Protein AF-A0A9E2MJM4-F1 (afdb_monomer_lite)

Structure (mmCIF, N/CA/C/O backbone):
data_AF-A0A9E2MJM4-F1
#
_entry.id   AF-A0A9E2MJM4-F1
#
loop_
_atom_site.group_PDB
_atom_site.id
_atom_site.type_symbol
_atom_site.label_atom_id
_atom_site.label_alt_id
_atom_site.label_comp_id
_atom_site.label_asym_id
_atom_site.label_entity_id
_atom_site.label_seq_id
_atom_site.pdbx_PDB_ins_code
_atom_site.Cartn_x
_atom_site.Cartn_y
_atom_site.Cartn_z
_atom_site.occupancy
_atom_site.B_iso_or_equiv
_atom_site.auth_seq_id
_atom_site.auth_comp_id
_atom_site.auth_asym_id
_atom_site.auth_atom_id
_atom_site.pdbx_PDB_model_num
ATOM 1 N N . MET A 1 1 ? 6.706 -11.933 2.028 1.00 65.62 1 MET A N 1
ATOM 2 C CA . MET A 1 1 ? 6.201 -11.401 3.316 1.00 65.62 1 MET A CA 1
ATOM 3 C C . MET A 1 1 ? 5.939 -9.914 3.105 1.00 65.62 1 MET A C 1
ATOM 5 O O . MET A 1 1 ? 6.806 -9.287 2.514 1.00 65.62 1 MET A O 1
ATOM 9 N N . TYR A 1 2 ? 4.785 -9.372 3.523 1.00 83.88 2 TYR A N 1
ATOM 10 C CA . TYR A 1 2 ? 4.395 -7.963 3.305 1.00 83.88 2 TYR A CA 1
ATOM 11 C C . TYR A 1 2 ? 4.211 -7.230 4.646 1.00 83.88 2 TYR A C 1
ATOM 13 O O . TYR A 1 2 ? 3.088 -7.148 5.145 1.00 83.88 2 TYR A O 1
ATOM 21 N N . PRO A 1 3 ? 5.294 -6.719 5.264 1.00 88.12 3 PRO A N 1
ATOM 22 C CA . PRO A 1 3 ? 5.245 -6.140 6.609 1.00 88.12 3 PRO A CA 1
ATOM 23 C C . PRO A 1 3 ? 4.236 -4.995 6.757 1.00 88.12 3 PRO A C 1
ATOM 25 O O . PRO A 1 3 ? 3.537 -4.921 7.761 1.00 88.12 3 PRO A O 1
ATOM 28 N N . ALA A 1 4 ? 4.103 -4.142 5.740 1.00 91.12 4 ALA A N 1
ATOM 29 C CA . ALA A 1 4 ? 3.187 -3.005 5.778 1.00 91.12 4 ALA A CA 1
ATOM 30 C C . ALA A 1 4 ? 1.702 -3.420 5.849 1.00 91.12 4 ALA A C 1
ATOM 32 O O . ALA A 1 4 ? 0.928 -2.769 6.546 1.00 91.12 4 ALA A O 1
ATOM 33 N N . LEU A 1 5 ? 1.304 -4.544 5.232 1.00 91.06 5 LEU A N 1
ATOM 34 C CA . LEU A 1 5 ? -0.060 -5.070 5.389 1.00 91.06 5 LEU A CA 1
ATOM 35 C C . LEU A 1 5 ? -0.326 -5.569 6.813 1.00 91.06 5 LEU A C 1
ATOM 37 O O . LEU A 1 5 ? -1.430 -5.405 7.323 1.00 91.06 5 LEU A O 1
ATOM 41 N N . ALA A 1 6 ? 0.675 -6.168 7.464 1.00 93.25 6 ALA A N 1
ATOM 42 C CA . ALA A 1 6 ? 0.533 -6.621 8.845 1.00 93.25 6 ALA A CA 1
ATOM 43 C C . ALA A 1 6 ? 0.353 -5.434 9.805 1.00 93.25 6 ALA A C 1
ATOM 45 O O . ALA A 1 6 ? -0.498 -5.480 10.689 1.00 93.25 6 ALA A O 1
ATOM 46 N N . VAL A 1 7 ? 1.103 -4.349 9.585 1.00 94.62 7 VAL A N 1
ATOM 47 C CA . VAL A 1 7 ? 0.929 -3.095 10.335 1.00 94.62 7 VAL A CA 1
ATOM 48 C C . VAL A 1 7 ? -0.463 -2.511 10.095 1.00 94.62 7 VAL A C 1
ATOM 50 O O . VAL A 1 7 ? -1.145 -2.168 11.056 1.00 94.62 7 VAL A O 1
ATOM 53 N N . LEU A 1 8 ? -0.919 -2.456 8.840 1.00 94.19 8 LEU A N 1
ATOM 54 C CA . LEU A 1 8 ? -2.256 -1.963 8.505 1.00 94.19 8 LEU A CA 1
ATOM 55 C C . LEU A 1 8 ? -3.366 -2.762 9.203 1.00 94.19 8 LEU A C 1
ATOM 57 O O . LEU A 1 8 ? -4.314 -2.177 9.722 1.00 94.19 8 LEU A O 1
ATOM 61 N N . ALA A 1 9 ? -3.240 -4.090 9.249 1.00 93.00 9 ALA A N 1
ATOM 62 C CA . ALA A 1 9 ? -4.200 -4.943 9.942 1.00 93.00 9 ALA A CA 1
ATOM 63 C C . ALA A 1 9 ? -4.297 -4.595 11.436 1.00 93.00 9 ALA A C 1
ATOM 65 O O . ALA A 1 9 ? -5.403 -4.481 11.963 1.00 93.00 9 ALA A O 1
ATOM 66 N N . GLN A 1 10 ? -3.157 -4.367 12.097 1.00 96.50 10 GLN A N 1
ATOM 67 C CA . GLN A 1 10 ? -3.133 -3.974 13.506 1.00 96.50 10 GLN A CA 1
ATOM 68 C C . GLN A 1 10 ? -3.723 -2.574 13.723 1.00 96.50 10 GLN A C 1
ATOM 70 O O . GLN A 1 10 ? -4.546 -2.389 14.615 1.00 96.50 10 GLN A O 1
ATOM 75 N N . VAL A 1 11 ? -3.365 -1.605 12.876 1.00 95.75 11 VAL A N 1
ATOM 76 C CA . VAL A 1 11 ? -3.882 -0.229 12.954 1.00 95.75 11 VAL A CA 1
ATOM 77 C C . VAL A 1 11 ? -5.405 -0.201 12.809 1.00 95.75 11 VAL A C 1
ATOM 79 O O . VAL A 1 11 ? -6.079 0.470 13.585 1.00 95.75 11 VAL A O 1
ATOM 82 N N . ASN A 1 12 ? -5.966 -0.976 11.878 1.00 94.19 12 ASN A N 1
ATOM 83 C CA . ASN A 1 12 ? -7.418 -1.075 11.707 1.00 94.19 12 ASN A CA 1
ATOM 84 C C . ASN A 1 12 ? -8.118 -1.734 12.906 1.00 94.19 12 ASN A C 1
ATOM 86 O O . ASN A 1 12 ? -9.267 -1.400 13.196 1.00 94.19 12 ASN A O 1
ATOM 90 N N . ALA A 1 13 ? -7.448 -2.666 13.592 1.00 95.88 13 ALA A N 1
ATOM 91 C CA . ALA A 1 13 ? -7.980 -3.306 14.792 1.00 95.88 13 ALA A CA 1
ATOM 92 C C . ALA A 1 13 ? -7.996 -2.351 15.998 1.00 95.88 13 ALA A C 1
ATOM 94 O O . ALA A 1 13 ? -8.963 -2.343 16.759 1.00 95.88 13 ALA A O 1
ATOM 95 N N . GLU A 1 14 ? -6.950 -1.538 16.164 1.00 97.88 14 GLU A N 1
ATOM 96 C CA . GLU A 1 14 ? -6.831 -0.567 17.263 1.00 97.88 14 GLU A CA 1
ATOM 97 C C . GLU A 1 14 ? -7.652 0.709 17.024 1.00 97.88 14 GLU A C 1
ATOM 99 O O . GLU A 1 14 ? -8.153 1.317 17.974 1.00 97.88 14 GLU A O 1
ATOM 104 N N . HIS A 1 15 ? -7.836 1.098 15.760 1.00 96.44 15 HIS A N 1
ATOM 105 C CA . HIS A 1 15 ? -8.520 2.329 15.365 1.00 96.44 15 HIS A CA 1
ATOM 106 C C . HIS A 1 15 ? -9.616 2.068 14.317 1.00 96.44 15 HIS A C 1
ATOM 108 O O . HIS A 1 15 ? -9.440 2.378 13.133 1.00 96.44 15 HIS A O 1
ATOM 114 N N . PRO A 1 16 ? -10.784 1.539 14.732 1.00 92.44 16 PRO A N 1
ATOM 115 C CA . PRO A 1 16 ? -11.899 1.311 13.821 1.00 92.44 16 PRO A CA 1
ATOM 116 C C . PRO A 1 16 ? -12.322 2.607 13.113 1.00 92.44 16 PRO A C 1
ATOM 118 O O . PRO A 1 16 ? -12.666 3.595 13.760 1.00 92.44 16 PRO A O 1
ATOM 121 N N . GLY A 1 17 ? -12.315 2.598 11.778 1.00 89.44 17 GLY A N 1
ATOM 122 C CA . GLY A 1 17 ? -12.722 3.740 10.950 1.00 89.44 17 GLY A CA 1
ATOM 123 C C . GLY A 1 17 ? -11.593 4.687 10.530 1.00 89.44 17 GLY A C 1
ATOM 124 O O . GLY A 1 17 ? -11.870 5.696 9.881 1.00 89.44 17 GLY A O 1
ATOM 125 N N . VAL A 1 18 ? -10.334 4.374 10.853 1.00 94.81 18 VAL A N 1
ATOM 126 C CA . VAL A 1 18 ? -9.182 5.110 10.319 1.00 94.81 18 VAL A CA 1
ATOM 127 C C . VAL A 1 18 ? -9.149 5.031 8.790 1.00 94.81 18 VAL A C 1
ATOM 129 O O . VAL A 1 18 ? -9.270 3.964 8.190 1.00 94.81 18 VAL A O 1
ATOM 132 N N . GLN A 1 19 ? -8.996 6.183 8.142 1.00 94.31 19 GLN A N 1
ATOM 133 C CA . GLN A 1 19 ? -8.823 6.248 6.695 1.00 94.31 19 GLN A CA 1
ATOM 134 C C . GLN A 1 19 ? -7.342 6.098 6.365 1.00 94.31 19 GLN A C 1
ATOM 136 O O . GLN A 1 19 ? -6.510 6.830 6.897 1.00 94.31 19 GLN A O 1
ATOM 141 N N . THR A 1 20 ? -7.019 5.156 5.482 1.00 93.56 20 THR A N 1
ATOM 142 C CA . THR A 1 20 ? -5.639 4.878 5.078 1.00 93.56 20 THR A CA 1
ATOM 143 C C . THR A 1 20 ? -5.514 4.928 3.564 1.00 93.56 20 THR A C 1
ATOM 145 O O . THR A 1 20 ? -6.358 4.390 2.849 1.00 93.56 20 THR A O 1
ATOM 148 N N . LEU A 1 21 ? -4.437 5.553 3.092 1.00 94.06 21 LEU A N 1
ATOM 149 C CA . LEU A 1 21 ? -4.008 5.546 1.701 1.00 94.06 21 LEU A CA 1
ATOM 150 C C . LEU A 1 21 ? -2.648 4.859 1.614 1.00 94.06 21 LEU A C 1
ATOM 152 O O . LEU A 1 21 ? -1.721 5.208 2.346 1.00 94.06 21 LEU A O 1
ATOM 156 N N . TRP A 1 22 ? -2.524 3.905 0.702 1.00 93.06 22 TRP A N 1
ATOM 157 C CA . TRP A 1 22 ? -1.254 3.283 0.377 1.00 93.06 22 TRP A CA 1
ATOM 158 C C . TRP A 1 22 ? -0.603 4.012 -0.795 1.00 93.06 22 TRP A C 1
ATOM 160 O O . TRP A 1 22 ? -1.141 4.026 -1.897 1.00 93.06 22 TRP A O 1
ATOM 170 N N . VAL A 1 23 ? 0.579 4.581 -0.578 1.00 92.56 23 VAL A N 1
ATOM 171 C CA . VAL A 1 23 ? 1.348 5.256 -1.631 1.00 92.56 23 VAL A CA 1
ATOM 172 C C . VAL A 1 23 ? 2.500 4.356 -2.061 1.00 92.56 23 VAL A C 1
ATOM 174 O O . VAL A 1 23 ? 3.264 3.883 -1.218 1.00 92.56 23 VAL A O 1
ATOM 177 N N . GLY A 1 24 ? 2.633 4.101 -3.361 1.00 89.12 24 GLY A N 1
ATOM 178 C CA . GLY A 1 24 ? 3.699 3.257 -3.906 1.00 89.12 24 GLY A CA 1
ATOM 179 C C . GLY A 1 24 ? 4.204 3.734 -5.261 1.00 89.12 24 GLY A C 1
ATOM 180 O O . GLY A 1 24 ? 3.616 4.607 -5.891 1.00 89.12 24 GLY A O 1
ATOM 181 N N . GLY A 1 25 ? 5.321 3.173 -5.721 1.00 87.56 25 GLY A N 1
ATOM 182 C CA . GLY A 1 25 ? 5.867 3.507 -7.035 1.00 87.56 25 GLY A CA 1
ATOM 183 C C . GLY A 1 25 ? 4.964 3.032 -8.175 1.00 87.56 25 GLY A C 1
ATOM 184 O O . GLY A 1 25 ? 4.401 1.936 -8.119 1.00 87.56 25 GLY A O 1
ATOM 185 N N . ALA A 1 26 ? 4.852 3.831 -9.235 1.00 82.94 26 ALA A N 1
ATOM 186 C CA . ALA A 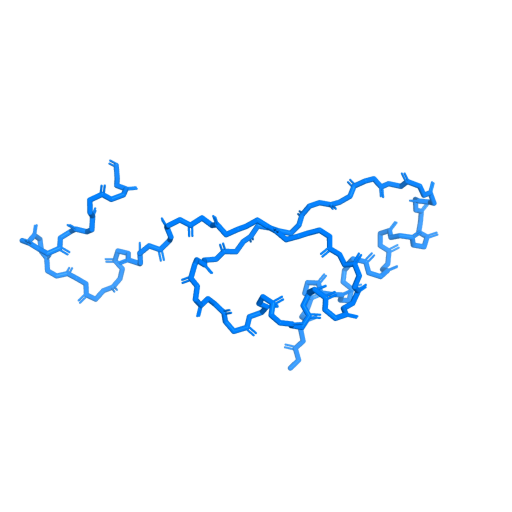1 26 ? 4.205 3.414 -10.475 1.00 82.94 26 ALA A CA 1
ATOM 187 C C . ALA A 1 26 ? 4.870 2.141 -11.038 1.00 82.94 26 ALA A C 1
ATOM 189 O O . ALA A 1 26 ? 6.086 2.094 -11.216 1.00 82.94 26 ALA A O 1
ATOM 190 N N . GLY A 1 27 ? 4.069 1.103 -11.300 1.00 80.06 27 GLY A N 1
ATOM 191 C CA . GLY A 1 27 ? 4.563 -0.215 -11.728 1.00 80.06 27 GLY A CA 1
ATOM 192 C C . GLY A 1 27 ? 5.160 -1.074 -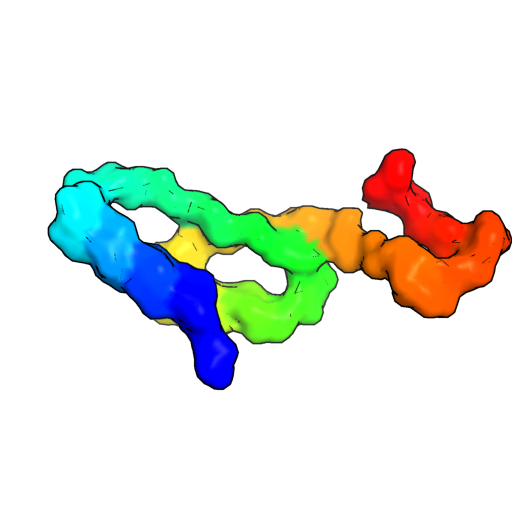10.603 1.00 80.06 27 GLY A C 1
ATOM 193 O O . GLY A 1 27 ? 5.773 -2.101 -10.888 1.00 80.06 27 GLY A O 1
ATOM 194 N N . GLY A 1 28 ? 5.004 -0.666 -9.339 1.00 79.56 28 GLY A N 1
ATOM 195 C CA . GLY A 1 28 ? 5.435 -1.436 -8.175 1.00 79.56 28 GLY A CA 1
ATOM 196 C C . GLY A 1 28 ? 4.635 -2.728 -7.989 1.00 79.56 28 GLY A C 1
ATOM 197 O O . GLY A 1 28 ? 3.431 -2.778 -8.235 1.00 79.56 28 GLY A O 1
ATOM 198 N N . ILE A 1 29 ? 5.312 -3.772 -7.505 1.00 82.44 29 ILE A N 1
ATOM 199 C CA . ILE A 1 29 ? 4.740 -5.114 -7.307 1.00 82.44 29 ILE A CA 1
ATOM 200 C C . ILE A 1 29 ? 3.650 -5.162 -6.227 1.00 82.44 29 ILE A C 1
ATOM 202 O O . ILE A 1 29 ? 2.895 -6.129 -6.161 1.00 82.44 29 ILE A O 1
ATOM 206 N N . GLU A 1 30 ? 3.576 -4.157 -5.348 1.00 82.56 30 GLU A N 1
ATOM 207 C CA . GLU A 1 30 ? 2.580 -4.131 -4.276 1.00 82.56 30 GLU A CA 1
ATOM 208 C C . GLU A 1 30 ? 1.201 -3.641 -4.731 1.00 82.56 30 GLU A C 1
ATOM 210 O O . GLU A 1 30 ? 0.227 -3.914 -4.033 1.00 82.56 30 GLU A O 1
ATOM 215 N N . ALA A 1 31 ? 1.091 -2.961 -5.878 1.00 85.88 31 ALA A N 1
ATOM 216 C CA . ALA A 1 31 ? -0.156 -2.324 -6.312 1.00 85.88 31 ALA A CA 1
ATOM 217 C C . ALA A 1 31 ? -1.327 -3.321 -6.396 1.00 85.88 31 ALA A C 1
ATOM 219 O O . ALA A 1 31 ? -2.395 -3.081 -5.824 1.00 85.88 31 ALA A O 1
ATOM 220 N N . ASP A 1 32 ? -1.104 -4.472 -7.034 1.00 86.56 32 ASP A N 1
ATOM 221 C CA . ASP A 1 32 ? -2.132 -5.505 -7.203 1.00 86.56 32 ASP A CA 1
ATOM 222 C C . ASP A 1 32 ? -2.559 -6.113 -5.861 1.00 86.56 32 ASP A C 1
ATOM 224 O O . ASP A 1 32 ? -3.742 -6.343 -5.609 1.00 86.56 32 ASP A O 1
ATOM 228 N N . LEU A 1 33 ? -1.598 -6.337 -4.966 1.00 88.19 33 LEU A N 1
ATOM 229 C CA . LEU A 1 33 ? -1.832 -6.954 -3.663 1.00 88.19 33 LEU A CA 1
ATOM 230 C C . LEU A 1 33 ? -2.573 -6.019 -2.700 1.00 88.19 33 LEU A C 1
ATOM 232 O O . LEU A 1 33 ? -3.478 -6.455 -1.989 1.00 88.19 33 LEU A O 1
ATOM 236 N N . VAL A 1 34 ? -2.220 -4.738 -2.691 1.00 88.44 34 VAL A N 1
ATOM 237 C CA . VAL A 1 34 ? -2.862 -3.715 -1.853 1.00 88.44 34 VAL A CA 1
ATOM 238 C C . VAL A 1 34 ? -4.290 -3.451 -2.327 1.00 88.44 34 VAL A C 1
ATOM 240 O O . VAL A 1 34 ? -5.212 -3.393 -1.511 1.00 88.44 34 VAL A O 1
ATOM 243 N N . THR A 1 35 ? -4.490 -3.391 -3.646 1.00 85.94 35 THR A N 1
ATOM 244 C CA . THR A 1 35 ? -5.822 -3.238 -4.242 1.00 85.94 35 THR A CA 1
ATOM 245 C C . THR A 1 35 ? -6.699 -4.457 -3.947 1.00 85.94 35 THR A C 1
ATOM 247 O O . THR A 1 35 ? -7.859 -4.303 -3.569 1.00 85.94 35 THR A O 1
ATOM 250 N N . ALA A 1 36 ? -6.146 -5.675 -4.030 1.00 87.06 36 ALA A N 1
ATOM 251 C CA . ALA A 1 36 ? -6.860 -6.902 -3.667 1.00 87.06 36 ALA A CA 1
ATOM 252 C C . ALA A 1 36 ? -7.240 -6.960 -2.176 1.00 87.06 36 ALA A C 1
ATOM 254 O O . ALA A 1 36 ? -8.264 -7.545 -1.826 1.00 87.06 36 ALA A O 1
ATOM 255 N N . ALA A 1 37 ? -6.456 -6.324 -1.300 1.00 86.94 37 ALA A N 1
ATOM 256 C CA . ALA A 1 37 ? -6.777 -6.163 0.118 1.00 86.94 37 ALA A CA 1
ATOM 257 C C . ALA A 1 37 ? -7.827 -5.062 0.392 1.00 86.94 37 ALA A C 1
ATOM 259 O O . ALA A 1 37 ? -8.161 -4.816 1.551 1.00 86.94 37 ALA A O 1
ATOM 260 N N . GLY A 1 38 ? -8.354 -4.403 -0.648 1.00 89.62 38 GLY A N 1
ATOM 261 C CA . GLY A 1 38 ? -9.378 -3.361 -0.536 1.00 89.62 38 GLY A CA 1
ATOM 262 C C . GLY A 1 38 ? -8.856 -2.025 -0.007 1.00 89.62 38 GLY A C 1
ATOM 263 O O . GLY A 1 38 ? -9.644 -1.194 0.442 1.00 89.62 38 GLY A O 1
ATOM 264 N N . VAL A 1 39 ? -7.540 -1.814 -0.033 1.00 92.00 39 VAL A N 1
ATOM 265 C CA . VAL A 1 39 ? -6.906 -0.595 0.474 1.00 92.00 39 VAL A CA 1
ATOM 266 C C . VAL A 1 39 ? -6.757 0.401 -0.680 1.00 92.00 39 VAL A C 1
ATOM 268 O O . VAL A 1 39 ? -6.263 0.014 -1.741 1.00 92.00 39 VAL A O 1
ATOM 271 N N . PRO A 1 40 ? -7.147 1.678 -0.510 1.00 92.88 40 PRO A N 1
ATOM 272 C CA . PRO A 1 40 ? -6.888 2.709 -1.509 1.00 92.88 40 PRO A CA 1
ATOM 273 C C . PRO A 1 40 ? -5.397 2.785 -1.851 1.00 92.88 40 PRO A C 1
ATOM 275 O O . PRO A 1 40 ? -4.564 2.843 -0.946 1.00 92.88 40 PRO A O 1
ATOM 278 N N . PHE A 1 41 ? -5.067 2.808 -3.143 1.00 92.94 41 PHE A N 1
ATOM 279 C CA . PHE A 1 41 ? -3.694 2.875 -3.638 1.00 92.94 41 PHE A CA 1
ATOM 280 C C . PHE A 1 41 ? -3.495 4.090 -4.546 1.00 92.94 41 PHE A C 1
ATOM 282 O O . PHE A 1 41 ? -4.290 4.324 -5.457 1.00 92.94 41 PHE A O 1
ATOM 289 N N . GLU A 1 42 ? -2.408 4.825 -4.327 1.00 92.94 42 GLU A N 1
ATOM 290 C CA . GLU A 1 42 ? -1.962 5.910 -5.194 1.00 92.94 42 GLU A CA 1
ATOM 291 C C . GLU A 1 42 ? -0.534 5.647 -5.679 1.00 92.94 42 GLU A C 1
ATOM 293 O O . GLU A 1 42 ? 0.403 5.464 -4.896 1.00 92.94 42 GLU A O 1
ATOM 298 N N . ALA A 1 43 ? -0.382 5.624 -7.004 1.00 90.62 43 ALA A N 1
ATOM 299 C CA . ALA A 1 43 ? 0.908 5.480 -7.650 1.00 90.62 43 ALA A CA 1
ATOM 300 C C . ALA A 1 43 ? 1.590 6.842 -7.775 1.00 90.62 43 ALA A C 1
ATOM 302 O O . ALA A 1 43 ? 1.052 7.757 -8.398 1.00 90.62 43 ALA A O 1
ATOM 303 N N . ILE A 1 44 ? 2.816 6.939 -7.275 1.00 89.19 44 ILE A N 1
ATOM 304 C CA . ILE A 1 44 ? 3.691 8.086 -7.503 1.00 89.19 44 ILE A CA 1
ATOM 305 C C . ILE A 1 44 ? 4.817 7.715 -8.473 1.00 89.19 44 ILE A C 1
ATOM 307 O O . ILE A 1 44 ? 5.288 6.570 -8.475 1.00 89.19 44 ILE A O 1
ATOM 311 N N . PRO A 1 45 ? 5.287 8.658 -9.308 1.00 79.81 45 PRO A N 1
ATOM 312 C CA . PRO A 1 45 ? 6.478 8.455 -10.119 1.00 79.81 45 PRO A CA 1
ATOM 313 C C . PRO A 1 45 ? 7.698 8.370 -9.194 1.00 79.81 45 PRO A C 1
ATOM 315 O O . PRO A 1 45 ? 8.333 9.369 -8.865 1.00 79.81 45 PRO A O 1
ATOM 318 N N . ALA A 1 46 ? 8.015 7.158 -8.749 1.00 71.12 46 ALA A N 1
ATOM 319 C CA . ALA A 1 46 ? 9.172 6.859 -7.923 1.00 71.12 46 ALA A CA 1
ATOM 320 C C . ALA A 1 46 ? 10.242 6.196 -8.795 1.00 71.12 46 ALA A C 1
ATOM 322 O O . ALA A 1 46 ? 10.305 4.977 -8.919 1.00 71.12 46 ALA A O 1
ATOM 323 N N . ALA A 1 47 ? 11.084 7.005 -9.429 1.00 70.06 47 ALA A N 1
ATOM 324 C CA . ALA A 1 47 ? 12.337 6.527 -9.988 1.00 70.06 47 ALA A CA 1
ATOM 325 C C . ALA A 1 47 ? 13.415 6.567 -8.896 1.00 70.06 47 ALA A C 1
ATOM 327 O O . ALA A 1 47 ? 13.612 7.590 -8.238 1.00 70.06 47 ALA A O 1
ATOM 328 N N . GLY A 1 48 ? 14.094 5.442 -8.672 1.00 65.69 48 GLY A N 1
ATOM 329 C CA . GLY A 1 48 ? 15.192 5.378 -7.713 1.00 65.69 48 GLY A CA 1
ATOM 330 C C . GLY A 1 48 ? 16.381 6.228 -8.168 1.00 65.69 48 GLY A C 1
ATOM 331 O O . GLY A 1 48 ? 16.769 6.190 -9.331 1.00 65.69 48 GLY A O 1
ATOM 332 N N . VAL A 1 49 ? 17.003 6.954 -7.237 1.00 67.50 49 VAL A N 1
ATOM 333 C CA . VAL A 1 49 ? 18.304 7.621 -7.461 1.00 67.50 49 VAL A CA 1
ATOM 334 C C . VAL A 1 49 ? 19.493 6.664 -7.294 1.00 67.50 49 VAL A C 1
ATOM 336 O O . VAL A 1 49 ? 20.630 7.005 -7.609 1.00 67.50 49 VAL A O 1
ATOM 339 N N . HIS A 1 50 ? 19.250 5.443 -6.810 1.00 58.75 50 HIS A N 1
ATOM 340 C CA . HIS A 1 50 ? 20.272 4.405 -6.723 1.00 58.75 50 HIS A CA 1
ATOM 341 C C . HIS A 1 50 ? 20.483 3.734 -8.084 1.00 58.75 50 HIS A C 1
ATOM 343 O O . HIS A 1 50 ? 19.539 3.242 -8.694 1.00 58.75 50 HIS A O 1
ATOM 349 N N . GLY A 1 51 ? 21.738 3.685 -8.540 1.00 61.16 51 GLY A N 1
ATOM 350 C CA . GLY A 1 51 ? 22.125 3.014 -9.788 1.00 61.16 51 GLY A CA 1
ATOM 351 C C . GLY A 1 51 ? 22.019 3.874 -11.051 1.00 61.16 51 GLY A C 1
ATOM 352 O O . GLY A 1 51 ? 22.362 3.396 -12.131 1.00 61.16 51 GLY A O 1
ATOM 353 N N . VAL A 1 52 ? 21.612 5.141 -10.935 1.00 63.84 52 VAL A N 1
A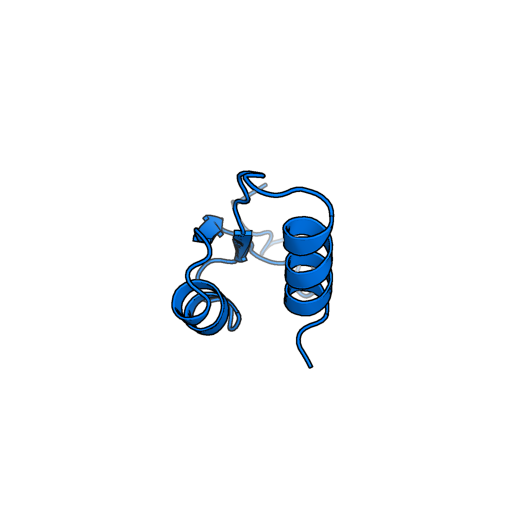TOM 354 C CA . VAL A 1 52 ? 21.630 6.101 -12.046 1.00 63.84 52 VAL A CA 1
ATOM 355 C C . VAL A 1 52 ? 22.899 6.955 -11.990 1.00 63.84 52 VAL A C 1
ATOM 357 O O . VAL A 1 52 ? 23.281 7.469 -10.941 1.00 63.84 52 VAL A O 1
ATOM 360 N N . GLY A 1 53 ? 23.604 7.093 -13.116 1.00 65.56 53 GLY A N 1
ATOM 361 C CA . GLY A 1 53 ? 24.743 8.012 -13.205 1.00 65.56 53 GLY A CA 1
ATOM 362 C C . GLY A 1 53 ? 24.288 9.472 -13.091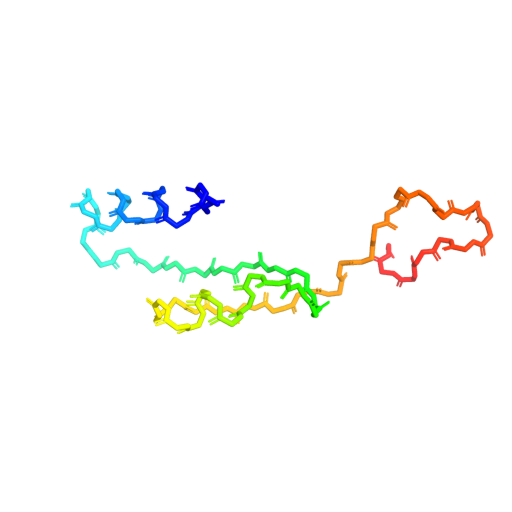 1.00 65.56 53 GLY A C 1
ATOM 363 O O . GLY A 1 53 ? 23.139 9.778 -13.389 1.00 65.56 53 GLY A O 1
ATOM 364 N N . LEU A 1 54 ? 25.195 10.400 -12.758 1.00 70.81 54 LEU A N 1
ATOM 365 C CA . LEU A 1 54 ? 24.898 11.847 -12.639 1.00 70.81 54 LEU A CA 1
ATOM 366 C C . LEU A 1 54 ? 24.186 12.458 -13.868 1.00 70.81 54 LEU A C 1
ATOM 368 O O . LEU A 1 54 ? 23.522 13.479 -13.752 1.00 70.81 54 LEU A O 1
ATOM 372 N N . ARG A 1 55 ? 24.321 11.838 -15.050 1.00 72.12 55 ARG A N 1
ATOM 373 C CA . ARG A 1 55 ? 23.665 12.242 -16.309 1.00 72.12 55 ARG A CA 1
ATOM 374 C C . ARG A 1 55 ? 22.280 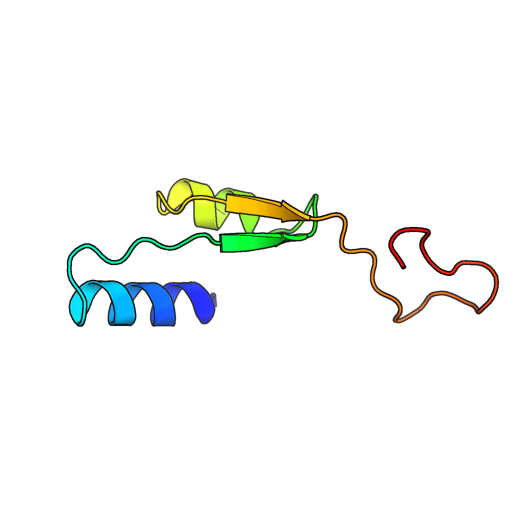11.623 -16.541 1.00 72.12 55 ARG A C 1
ATOM 376 O O . ARG A 1 55 ? 21.596 12.039 -17.465 1.00 72.12 55 ARG A O 1
ATOM 383 N N . ALA A 1 56 ? 21.904 10.620 -15.756 1.00 68.25 56 ALA A N 1
ATOM 384 C CA . ALA A 1 56 ? 20.671 9.845 -15.882 1.00 68.25 56 ALA A CA 1
ATOM 385 C C . ALA A 1 56 ? 19.772 10.005 -14.645 1.00 68.25 56 ALA A C 1
ATOM 387 O O . ALA A 1 56 ? 18.967 9.124 -14.349 1.00 68.25 56 ALA A O 1
ATOM 388 N N . LEU A 1 57 ? 19.934 11.113 -13.911 1.00 67.56 57 LEU A N 1
ATOM 38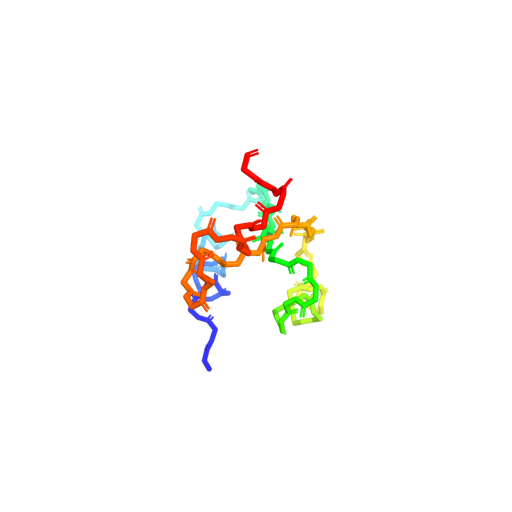9 C CA . LEU A 1 57 ? 19.040 11.459 -12.816 1.00 67.56 57 LEU A CA 1
ATOM 390 C C . LEU A 1 57 ? 17.601 11.496 -13.345 1.00 67.56 57 LEU A C 1
ATOM 392 O O . LEU A 1 57 ? 17.345 12.142 -14.366 1.00 67.56 57 LEU A O 1
ATOM 396 N N . PRO A 1 58 ? 16.671 10.790 -12.695 1.00 65.00 58 PRO A N 1
ATOM 397 C CA . PRO A 1 58 ? 15.292 10.806 -13.127 1.00 65.00 58 PRO A CA 1
ATOM 398 C C . PRO A 1 58 ? 14.690 12.200 -12.915 1.00 65.00 58 PRO A C 1
ATOM 400 O O . PRO A 1 58 ? 14.969 12.872 -11.928 1.00 65.00 58 PRO A O 1
ATOM 403 N N . GLY A 1 59 ? 13.867 12.648 -13.867 1.00 67.12 59 GLY A N 1
ATOM 404 C CA . GLY A 1 59 ? 13.251 13.984 -13.875 1.00 67.12 59 GLY A CA 1
ATOM 405 C C . GLY A 1 59 ? 12.084 14.160 -12.898 1.00 67.12 59 GLY A C 1
ATOM 406 O O . GLY A 1 59 ? 11.226 15.003 -13.131 1.00 67.12 59 GLY A O 1
ATOM 407 N N . ASN A 1 60 ? 12.013 13.328 -11.860 1.00 61.91 60 ASN A N 1
ATOM 408 C CA . ASN A 1 60 ? 11.041 13.390 -10.768 1.00 61.91 60 ASN A CA 1
ATOM 409 C C . ASN A 1 60 ? 11.657 13.992 -9.483 1.00 61.91 60 ASN A C 1
ATOM 411 O O . ASN A 1 60 ? 11.135 13.741 -8.396 1.00 61.91 60 ASN A O 1
ATOM 415 N N . VAL A 1 61 ? 12.772 14.727 -9.619 1.00 55.66 61 VAL A N 1
ATOM 416 C CA . VAL A 1 61 ? 13.405 15.553 -8.571 1.00 55.66 61 VAL A CA 1
ATOM 417 C C . VAL A 1 61 ? 12.884 16.982 -8.570 1.00 55.66 61 VAL A C 1
ATOM 419 O O . VAL A 1 61 ? 12.584 17.502 -9.668 1.00 55.66 61 VAL A O 1
#

Radius of gyration: 14.99 Å; chains: 1; bounding box: 38×27×34 Å

Sequence (61 aa):
MYPALAVLAQVNAEHPGVQTLWVGGAGGIEADLVTAAGVPFEAIPAAGVHGVGLRALPGNV

Secondary structure (DSSP, 8-state):
--HHHHHHHHHHHHSTT----EEEETT-TTHHHHHHTT--EEEE----STT--TTS--TT-

Foldseek 3Di:
DDVVVVVVVVCCVVDPPDQDEAEEADVDPCPVVCVVVVHHYDHDPDDDPPPADPVRRDPPD

pLDDT: mean 83.3, std 11.86, range [55.66, 97.88]